Protein AF-X1JTZ6-F1 (afdb_monomer)

Foldseek 3Di:
DQVQLVVQLLVLVLVVDDSVVSNVRSCVVSVVVLVVVLVVLLVVLVVQLVVCVVVVVVVSNVVSVVSNVVSVVVSVCNPPVVSVVSVVVVVPPPPPDPVVSVDDD

Radius of gyration: 18.59 Å; Cα contacts (8 Å, |Δi|>4): 77; chains: 1; bounding box: 46×20×54 Å

Sequence (105 aa):
ANVLIFERLKEELRTGRTLGAAVEAGFDRAWTAIRDSNITTFIACIILFWLGGTFGAFMVRGFALTLFIGVAMSMFTAIVITRTFLRLIVTSRLTTNPAAYGVRA

Solvent-accessible surface area (backbone atoms only — not comparable to full-atom values): 5680 Å² total; per-residue (Å²): 99,62,68,53,33,54,51,37,24,52,51,34,42,72,74,68,42,54,71,68,60,12,48,56,52,11,46,62,63,32,45,58,58,42,50,53,56,49,50,55,50,45,52,50,26,51,52,39,33,51,50,14,62,75,73,69,36,59,67,48,27,53,50,21,52,54,50,44,52,50,52,52,52,50,52,49,45,48,55,55,51,52,50,51,51,52,52,50,52,67,68,42,88,82,74,84,56,65,68,81,73,75,54,80,130

Mean predicted aligned error: 8.1 Å

Organism: NCBI:txid412755

Secondary structure (DSSP, 8-state):
-HHHHHHHHHHHHHTT--HHHHHHHHHHHHHHHHHHHHHHHHHHHHHHHHHHHHT--HHHHHHHHHHHHHHHHHHHHHHHHHHHHHHHHHHSTT---GGGGT---

Structure (mmCIF, N/CA/C/O backbone):
data_AF-X1JTZ6-F1
#
_entry.id   AF-X1JTZ6-F1
#
loop_
_atom_site.group_PDB
_atom_site.id
_atom_site.type_symbol
_atom_site.label_atom_id
_atom_site.label_alt_id
_atom_site.label_comp_id
_atom_site.label_asym_id
_atom_site.label_entity_id
_atom_site.label_seq_id
_atom_site.pdbx_PDB_ins_code
_atom_site.Cartn_x
_atom_site.Cartn_y
_atom_site.Cartn_z
_atom_site.occupancy
_atom_site.B_iso_or_equiv
_atom_site.auth_seq_id
_atom_site.auth_comp_id
_atom_site.auth_asym_id
_atom_site.auth_atom_id
_atom_site.pdbx_PDB_model_num
ATOM 1 N N . ALA A 1 1 ? 0.206 -1.562 2.516 1.00 79.75 1 ALA A N 1
ATOM 2 C CA . ALA A 1 1 ? -1.088 -0.848 2.587 1.00 79.75 1 ALA A CA 1
ATOM 3 C C . ALA A 1 1 ? -1.954 -1.333 3.753 1.00 79.75 1 ALA A C 1
ATOM 5 O O . ALA A 1 1 ? -2.088 -0.593 4.716 1.00 79.75 1 ALA A O 1
ATOM 6 N N . ASN A 1 2 ? -2.462 -2.572 3.733 1.00 85.00 2 ASN A N 1
ATOM 7 C CA . ASN A 1 2 ? -3.426 -3.064 4.736 1.00 85.00 2 ASN A CA 1
ATOM 8 C C . ASN A 1 2 ? -2.938 -2.974 6.192 1.00 85.00 2 ASN A C 1
ATOM 10 O O . ASN A 1 2 ? -3.656 -2.452 7.035 1.00 85.00 2 ASN A O 1
ATOM 14 N N . VAL A 1 3 ? -1.704 -3.402 6.482 1.00 87.50 3 VAL A N 1
ATOM 15 C CA . VAL A 1 3 ? -1.131 -3.327 7.843 1.00 87.50 3 VAL A CA 1
ATOM 16 C C . VAL A 1 3 ? -1.108 -1.892 8.377 1.00 87.50 3 VAL A C 1
ATOM 18 O O . VAL A 1 3 ? -1.452 -1.669 9.530 1.00 87.50 3 VAL A O 1
ATOM 21 N N . LEU A 1 4 ? -0.780 -0.907 7.532 1.00 88.12 4 LEU A N 1
ATOM 22 C CA . LEU A 1 4 ? -0.741 0.498 7.943 1.00 88.12 4 LEU A CA 1
ATOM 23 C C . LEU A 1 4 ? -2.137 1.025 8.299 1.00 88.12 4 LEU A C 1
ATOM 25 O O . LEU A 1 4 ? -2.280 1.745 9.280 1.00 88.12 4 LEU A O 1
ATOM 29 N N . ILE A 1 5 ? -3.159 0.640 7.526 1.00 87.25 5 ILE A N 1
ATOM 30 C CA . ILE A 1 5 ? -4.558 0.987 7.813 1.00 87.25 5 ILE A CA 1
ATOM 31 C C . ILE A 1 5 ? -4.966 0.415 9.175 1.00 87.25 5 ILE A C 1
ATOM 33 O O . ILE A 1 5 ? -5.524 1.140 9.994 1.00 87.25 5 ILE A O 1
ATOM 37 N N . PHE A 1 6 ? -4.657 -0.859 9.442 1.00 86.56 6 PHE A N 1
ATOM 38 C CA . PHE A 1 6 ? -4.988 -1.504 10.716 1.00 86.56 6 PHE A CA 1
ATOM 39 C C . PHE A 1 6 ? -4.232 -0.909 11.906 1.00 86.56 6 PHE A C 1
ATOM 41 O O . PHE A 1 6 ? -4.829 -0.721 12.964 1.00 86.56 6 PHE A O 1
ATOM 48 N N . GLU A 1 7 ? -2.954 -0.572 11.740 1.00 91.06 7 GLU A N 1
ATOM 49 C CA . GLU A 1 7 ? -2.173 0.102 12.781 1.00 91.06 7 GLU A CA 1
ATOM 50 C C . GLU A 1 7 ? -2.750 1.484 13.103 1.00 91.06 7 GLU A C 1
ATOM 52 O O . GLU A 1 7 ? -3.011 1.776 14.269 1.00 91.06 7 GLU A O 1
ATOM 57 N N . ARG A 1 8 ? -3.057 2.307 12.087 1.00 90.69 8 ARG A N 1
ATOM 58 C CA . ARG A 1 8 ? -3.679 3.625 12.309 1.00 90.69 8 ARG A CA 1
ATOM 59 C C . ARG A 1 8 ? -5.071 3.512 12.916 1.00 90.69 8 ARG A C 1
ATOM 61 O O . ARG A 1 8 ? -5.378 4.246 13.845 1.00 90.69 8 ARG A O 1
ATOM 68 N N . LEU A 1 9 ? -5.887 2.561 12.466 1.00 87.50 9 LEU A N 1
ATOM 69 C CA . LEU A 1 9 ? -7.180 2.269 13.086 1.00 87.50 9 LEU A CA 1
ATOM 70 C C . LEU A 1 9 ? -7.022 1.927 14.576 1.00 87.50 9 LEU A C 1
ATOM 72 O O . LEU A 1 9 ? -7.740 2.465 15.412 1.00 87.50 9 LEU A O 1
ATOM 76 N N . LYS A 1 10 ? -6.071 1.056 14.927 1.00 86.19 10 LYS A N 1
ATOM 77 C CA . LYS A 1 10 ? -5.800 0.665 16.318 1.00 86.19 10 LYS A CA 1
ATOM 78 C C . LYS A 1 10 ? -5.306 1.839 17.163 1.00 86.19 10 LYS A C 1
ATOM 80 O O . LYS A 1 10 ? -5.660 1.938 18.336 1.00 86.19 10 LYS A O 1
ATOM 85 N N . GLU A 1 11 ? -4.507 2.724 16.580 1.00 90.94 11 GLU A N 1
ATOM 86 C CA . GLU A 1 11 ? -4.040 3.958 17.212 1.00 90.94 11 GLU A CA 1
ATOM 87 C C . GLU A 1 11 ? -5.214 4.909 17.515 1.00 90.94 11 GLU A C 1
ATOM 89 O O . GLU A 1 11 ? -5.345 5.372 18.644 1.00 90.94 11 GLU A O 1
ATOM 94 N N . GLU A 1 12 ? -6.127 5.113 16.559 1.00 86.88 12 GLU A N 1
ATOM 95 C CA . GLU A 1 12 ? -7.334 5.941 16.727 1.00 86.88 12 GLU A CA 1
ATOM 96 C C . GLU A 1 12 ? -8.369 5.313 17.686 1.00 86.88 12 GLU A C 1
ATOM 98 O O . GLU A 1 12 ? -9.089 6.017 18.392 1.00 86.88 12 GLU A O 1
ATOM 103 N N . LEU A 1 13 ? -8.440 3.982 17.770 1.00 84.50 13 LEU A N 1
ATOM 104 C CA . LEU A 1 13 ? -9.258 3.297 18.777 1.00 84.50 13 LEU A CA 1
ATOM 105 C C . LEU A 1 13 ? -8.688 3.478 20.192 1.00 84.50 13 LEU A C 1
ATOM 107 O O . LEU A 1 13 ? -9.443 3.662 21.144 1.00 84.50 13 LEU A O 1
ATOM 111 N N . ARG A 1 14 ? -7.357 3.470 20.342 1.00 86.44 14 ARG A N 1
ATOM 112 C CA . ARG A 1 14 ? -6.681 3.714 21.630 1.00 86.44 14 ARG A CA 1
ATOM 113 C C . ARG A 1 14 ? -6.849 5.143 22.136 1.00 86.44 14 ARG A C 1
ATOM 115 O O . ARG A 1 14 ? -6.789 5.353 23.342 1.00 86.44 14 ARG A O 1
ATOM 122 N N . THR A 1 15 ? -7.083 6.110 21.250 1.00 85.69 15 THR A N 1
ATOM 123 C CA . THR A 1 15 ? -7.402 7.494 21.636 1.00 85.69 15 THR A CA 1
ATOM 124 C C . THR A 1 15 ? -8.870 7.682 22.038 1.00 85.69 15 THR A C 1
ATOM 126 O O . THR A 1 15 ? -9.278 8.799 22.347 1.00 85.69 15 THR A O 1
ATOM 129 N N . GLY A 1 16 ? -9.665 6.603 22.079 1.00 79.38 16 GLY A N 1
ATOM 130 C CA . GLY A 1 16 ? -11.043 6.607 22.574 1.00 79.38 16 GLY A CA 1
ATOM 131 C C . GLY A 1 16 ? -12.099 6.957 21.523 1.00 79.38 16 GLY A C 1
ATOM 132 O O . GLY A 1 16 ? -13.253 7.198 21.878 1.00 79.38 16 GLY A O 1
ATOM 133 N N . ARG A 1 17 ? -11.745 6.997 20.230 1.00 78.19 17 ARG A N 1
ATOM 134 C CA . ARG A 1 17 ? -12.723 7.244 19.159 1.00 78.19 17 ARG A CA 1
ATOM 135 C C . ARG A 1 17 ? -13.643 6.041 18.962 1.00 78.19 17 ARG A C 1
ATOM 137 O O . ARG A 1 17 ? -13.243 4.889 19.120 1.00 78.19 17 ARG A O 1
ATOM 144 N N . THR A 1 18 ? -14.886 6.310 18.560 1.00 81.44 18 THR A N 1
ATOM 145 C CA . THR A 1 18 ? -15.826 5.254 18.163 1.00 81.44 18 THR A CA 1
ATOM 146 C C . THR A 1 18 ? -15.292 4.501 16.946 1.00 81.44 18 THR A C 1
ATOM 148 O O . THR A 1 18 ? -14.581 5.073 16.121 1.00 81.44 18 THR A O 1
ATOM 151 N N . LEU A 1 19 ? -15.660 3.225 16.795 1.00 77.62 19 LEU A N 1
ATOM 152 C CA . LEU A 1 19 ? -15.159 2.373 15.711 1.00 77.62 19 LEU A CA 1
ATOM 153 C C . LEU A 1 19 ? -15.352 2.998 14.320 1.00 77.62 19 LEU A C 1
ATOM 155 O O . LEU A 1 19 ? -14.425 2.996 13.517 1.00 77.62 19 LEU A O 1
ATOM 159 N N . GLY A 1 20 ? -16.521 3.588 14.053 1.00 79.31 20 GLY A N 1
ATOM 160 C CA . GLY A 1 20 ? -16.782 4.274 12.784 1.00 79.31 20 GLY A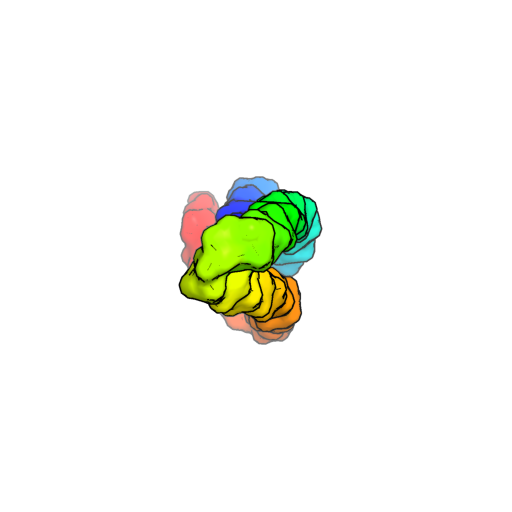 CA 1
ATOM 161 C C . GLY A 1 20 ? -15.856 5.474 12.557 1.00 79.31 20 GLY A C 1
ATOM 162 O O . GLY A 1 20 ? -15.25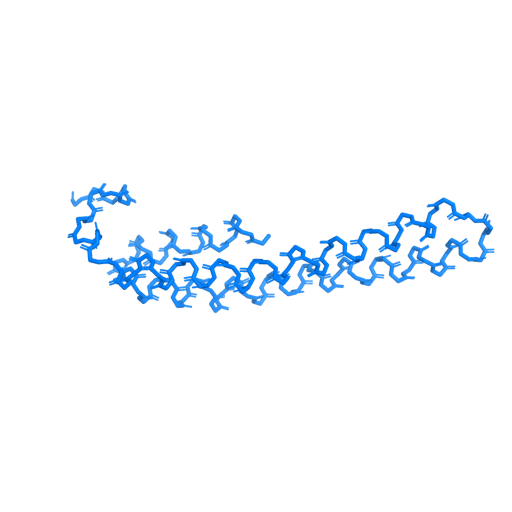0 5.587 11.494 1.00 79.31 20 GLY A O 1
ATOM 163 N N . ALA A 1 21 ? -15.681 6.325 13.573 1.00 82.12 21 ALA A N 1
ATOM 164 C CA . ALA A 1 21 ? -14.805 7.493 13.486 1.00 82.12 21 ALA A CA 1
ATOM 165 C C . ALA A 1 21 ? -13.320 7.105 13.371 1.00 82.12 21 ALA A C 1
ATOM 167 O O . ALA A 1 21 ? -12.570 7.741 12.633 1.00 82.12 21 ALA A O 1
ATOM 168 N N . ALA A 1 22 ? -12.900 6.043 14.062 1.00 84.19 22 ALA A N 1
ATOM 169 C CA . ALA A 1 22 ? -11.541 5.517 13.998 1.00 84.19 22 ALA A CA 1
ATOM 170 C C . ALA A 1 22 ? -11.223 4.901 12.624 1.00 84.19 22 ALA A C 1
ATOM 172 O O . ALA A 1 22 ? -10.104 5.049 12.136 1.00 84.19 22 ALA A O 1
ATOM 173 N N . VAL A 1 23 ? -12.200 4.258 11.968 1.00 84.81 23 VAL A N 1
ATOM 174 C CA . VAL A 1 23 ? -12.057 3.753 10.591 1.00 84.81 23 VAL A CA 1
ATOM 175 C C . VAL A 1 23 ? -11.894 4.898 9.599 1.00 84.81 23 VAL A C 1
ATOM 177 O O . VAL A 1 23 ? -10.953 4.866 8.810 1.00 84.81 23 VAL A O 1
ATOM 180 N N . GLU A 1 24 ? -12.760 5.913 9.644 1.00 84.88 24 GLU A N 1
ATOM 181 C CA . GLU A 1 24 ? -12.680 7.054 8.720 1.00 84.88 24 GLU A CA 1
ATOM 182 C C . GLU A 1 24 ? -11.336 7.792 8.887 1.00 84.88 24 GLU A C 1
ATOM 184 O O . GLU A 1 24 ? -10.592 7.965 7.921 1.00 84.88 24 GLU A O 1
ATOM 189 N N . ALA A 1 25 ? -10.958 8.108 10.132 1.00 87.06 25 ALA A N 1
ATOM 190 C CA . ALA A 1 25 ? -9.704 8.794 10.441 1.00 87.06 25 ALA A CA 1
ATOM 191 C C . ALA A 1 25 ? -8.457 7.951 10.123 1.00 87.06 25 ALA A C 1
ATOM 193 O O . ALA A 1 25 ? -7.463 8.469 9.609 1.00 87.06 25 ALA A O 1
ATOM 194 N N . GLY A 1 26 ? -8.501 6.648 10.415 1.00 86.69 26 GLY A N 1
ATOM 195 C CA . GLY A 1 26 ? -7.417 5.717 10.115 1.00 86.69 26 GLY A CA 1
ATOM 196 C C . GLY A 1 26 ? -7.171 5.593 8.611 1.00 86.69 26 GLY A C 1
ATOM 197 O O . GLY A 1 26 ? -6.014 5.574 8.188 1.00 86.69 26 GLY A O 1
ATOM 198 N N . PHE A 1 27 ? -8.236 5.581 7.800 1.00 87.56 27 PHE A N 1
ATOM 199 C CA . PHE A 1 27 ? -8.129 5.595 6.339 1.00 87.56 27 PHE A CA 1
ATOM 200 C C . PHE A 1 27 ? -7.518 6.886 5.814 1.00 87.56 27 PHE A C 1
ATOM 202 O O . PHE A 1 27 ? -6.563 6.808 5.045 1.00 87.56 27 PHE A O 1
ATOM 209 N N . ASP A 1 28 ? -8.015 8.046 6.241 1.00 87.44 28 ASP A N 1
ATOM 210 C CA . ASP A 1 28 ? -7.522 9.338 5.752 1.00 87.44 28 ASP A CA 1
ATOM 211 C C . ASP A 1 28 ? -6.031 9.528 6.053 1.00 87.44 28 ASP A C 1
ATOM 213 O O . ASP A 1 28 ? -5.254 9.928 5.182 1.00 87.44 28 ASP A O 1
ATOM 217 N N . ARG A 1 29 ? -5.590 9.166 7.265 1.00 87.94 29 ARG A N 1
ATOM 218 C CA . ARG A 1 29 ? -4.174 9.270 7.654 1.00 87.94 29 ARG A CA 1
ATOM 219 C C . ARG A 1 29 ? -3.298 8.231 6.958 1.00 87.94 29 ARG A C 1
ATOM 221 O O . ARG A 1 29 ? -2.179 8.546 6.553 1.00 87.94 29 ARG A O 1
ATOM 228 N N . ALA A 1 30 ? -3.773 6.992 6.822 1.00 89.75 30 ALA A N 1
ATOM 229 C CA . ALA A 1 30 ? -3.017 5.943 6.145 1.00 89.75 30 ALA A CA 1
ATOM 230 C C . ALA A 1 30 ? -2.934 6.176 4.628 1.00 89.75 30 ALA A C 1
ATOM 232 O O . ALA A 1 30 ? -1.943 5.783 4.014 1.00 89.75 30 ALA A O 1
ATOM 233 N N . TRP A 1 31 ? -3.933 6.828 4.024 1.00 86.56 31 TRP A N 1
ATOM 234 C CA . TRP A 1 31 ? -4.019 7.049 2.582 1.00 86.56 31 TRP A CA 1
ATOM 235 C C . TRP A 1 31 ? -2.812 7.799 2.026 1.00 86.56 31 TRP A C 1
ATOM 237 O O . TRP A 1 31 ? -2.189 7.322 1.078 1.00 86.56 31 TRP A O 1
ATOM 247 N N . THR A 1 32 ? -2.436 8.919 2.646 1.00 88.25 32 THR A N 1
ATOM 248 C CA . THR A 1 32 ? -1.288 9.726 2.206 1.00 88.25 32 THR A CA 1
ATOM 249 C C . THR A 1 32 ? -0.003 8.900 2.210 1.00 88.25 32 THR A C 1
ATOM 251 O O . THR A 1 32 ? 0.673 8.808 1.192 1.00 88.25 32 THR A O 1
ATOM 254 N N . ALA A 1 33 ? 0.276 8.190 3.306 1.00 89.56 33 ALA A N 1
ATOM 255 C CA . ALA A 1 33 ? 1.475 7.361 3.424 1.00 89.56 33 ALA A CA 1
ATOM 256 C C . ALA A 1 33 ? 1.488 6.165 2.448 1.00 89.56 33 ALA A C 1
ATOM 258 O O . ALA A 1 33 ? 2.537 5.817 1.905 1.00 89.56 33 ALA A O 1
ATOM 259 N N . ILE A 1 34 ? 0.333 5.535 2.195 1.00 89.44 34 ILE A N 1
ATOM 260 C CA . ILE A 1 34 ? 0.205 4.441 1.218 1.00 89.44 34 ILE A CA 1
ATOM 261 C C . ILE A 1 34 ? 0.459 4.956 -0.193 1.00 89.44 34 ILE A C 1
ATOM 263 O O . ILE A 1 34 ? 1.206 4.335 -0.950 1.00 89.44 34 ILE A O 1
ATOM 267 N N . ARG A 1 35 ? -0.167 6.080 -0.547 1.00 89.94 35 ARG A N 1
ATOM 268 C CA . ARG A 1 35 ? -0.018 6.692 -1.862 1.00 89.94 35 ARG A CA 1
ATOM 269 C C . ARG A 1 35 ? 1.432 7.085 -2.103 1.00 89.94 35 ARG A C 1
ATOM 271 O O . ARG A 1 35 ? 1.971 6.721 -3.140 1.00 89.94 35 ARG A O 1
ATOM 278 N N . ASP A 1 36 ? 2.066 7.755 -1.149 1.00 91.75 36 ASP A N 1
ATOM 279 C CA . ASP A 1 36 ? 3.443 8.222 -1.300 1.00 91.75 36 ASP A CA 1
ATOM 280 C C . ASP A 1 36 ? 4.406 7.038 -1.496 1.00 91.75 36 ASP A C 1
ATOM 282 O O . ASP A 1 36 ? 5.171 7.024 -2.460 1.00 91.75 36 ASP A O 1
ATOM 286 N N . SER A 1 37 ? 4.282 5.983 -0.680 1.00 90.94 37 SER A N 1
ATOM 287 C CA . SER A 1 37 ? 5.093 4.760 -0.804 1.00 90.94 37 SER A CA 1
ATOM 288 C C . SER A 1 37 ? 4.887 4.025 -2.141 1.00 90.94 37 SER A C 1
ATOM 290 O O . SER A 1 37 ? 5.853 3.577 -2.771 1.00 90.94 37 SER A O 1
ATOM 292 N N . ASN A 1 38 ? 3.642 3.928 -2.620 1.00 92.88 38 ASN A N 1
ATOM 293 C CA . ASN A 1 38 ? 3.347 3.293 -3.907 1.00 92.88 38 ASN A CA 1
ATOM 294 C C . ASN A 1 38 ? 3.812 4.150 -5.093 1.00 92.88 38 ASN A C 1
ATOM 296 O O . ASN A 1 38 ? 4.322 3.597 -6.063 1.00 92.88 38 ASN A O 1
ATOM 300 N N . ILE A 1 39 ? 3.715 5.483 -5.010 1.00 93.94 39 ILE A N 1
ATOM 301 C CA . ILE A 1 39 ? 4.257 6.396 -6.028 1.00 93.94 39 ILE A CA 1
ATOM 302 C C . ILE A 1 39 ? 5.770 6.220 -6.144 1.00 93.94 39 ILE A C 1
ATOM 304 O O . ILE A 1 39 ? 6.275 6.095 -7.258 1.00 93.94 39 ILE A O 1
ATOM 308 N N . THR A 1 40 ? 6.499 6.135 -5.024 1.00 94.88 40 THR A N 1
ATOM 309 C CA . THR A 1 40 ? 7.947 5.864 -5.066 1.00 94.88 40 THR A CA 1
ATOM 310 C C . THR A 1 40 ? 8.243 4.540 -5.777 1.00 94.88 40 THR A C 1
ATOM 312 O O . THR A 1 40 ? 9.165 4.453 -6.587 1.00 94.88 40 THR A O 1
ATOM 315 N N . THR A 1 41 ? 7.415 3.521 -5.539 1.00 94.62 41 THR A N 1
ATOM 316 C CA . THR A 1 41 ? 7.547 2.213 -6.196 1.00 94.62 41 THR A CA 1
ATOM 317 C C . THR A 1 41 ? 7.249 2.290 -7.695 1.00 94.62 41 THR A C 1
ATOM 319 O O . THR A 1 41 ? 7.962 1.688 -8.496 1.00 94.62 41 THR A O 1
ATOM 322 N N . PHE A 1 42 ? 6.245 3.065 -8.110 1.00 95.25 42 PHE A N 1
ATOM 323 C CA . PHE A 1 42 ? 5.959 3.295 -9.527 1.00 95.25 42 PHE A CA 1
ATOM 324 C C . PHE A 1 42 ? 7.096 4.030 -10.234 1.00 95.25 42 PHE A C 1
ATOM 326 O O . PHE A 1 42 ? 7.459 3.643 -11.343 1.00 95.25 42 PHE A O 1
ATOM 333 N N . ILE A 1 43 ? 7.711 5.019 -9.582 1.00 95.31 43 ILE A N 1
ATOM 334 C CA . ILE A 1 43 ? 8.906 5.695 -10.103 1.00 95.31 43 ILE A CA 1
ATOM 335 C C . ILE A 1 43 ? 10.039 4.678 -10.302 1.00 95.31 43 ILE A C 1
ATOM 337 O O . ILE A 1 43 ? 10.638 4.635 -11.375 1.00 95.31 43 ILE A O 1
ATOM 341 N N . ALA A 1 44 ? 10.284 3.804 -9.321 1.00 95.00 44 ALA A N 1
ATOM 342 C CA . ALA A 1 44 ? 11.279 2.740 -9.453 1.00 95.00 44 ALA A CA 1
ATOM 343 C C . ALA A 1 44 ? 10.962 1.793 -10.625 1.00 95.00 44 ALA A C 1
ATOM 345 O O . ALA A 1 44 ? 11.854 1.469 -11.406 1.00 95.00 44 ALA A O 1
ATOM 346 N N . CYS A 1 45 ? 9.697 1.401 -10.810 1.00 94.69 45 CYS A N 1
ATOM 347 C CA . CYS A 1 45 ? 9.278 0.568 -11.942 1.00 94.69 45 CYS A CA 1
ATOM 348 C C . CYS A 1 45 ? 9.530 1.256 -13.292 1.00 94.69 45 CYS A C 1
ATOM 350 O O . CYS A 1 45 ? 10.008 0.607 -14.221 1.00 94.69 45 CYS A O 1
ATOM 352 N N . ILE A 1 46 ? 9.257 2.561 -13.406 1.00 94.25 46 ILE A N 1
ATOM 353 C CA . ILE A 1 46 ? 9.520 3.340 -14.628 1.00 94.25 46 ILE A CA 1
ATOM 354 C C . ILE A 1 46 ? 11.018 3.345 -14.944 1.00 94.25 46 ILE A C 1
ATOM 356 O O . ILE A 1 46 ? 11.408 3.075 -16.080 1.00 94.25 46 ILE A O 1
ATOM 360 N N . ILE A 1 47 ? 11.857 3.593 -13.935 1.00 93.62 47 ILE A N 1
ATOM 361 C CA . ILE A 1 47 ? 13.316 3.583 -14.089 1.00 93.62 47 ILE A CA 1
ATOM 362 C C . ILE A 1 47 ? 13.796 2.193 -14.521 1.00 93.62 47 ILE A C 1
ATOM 364 O O . ILE A 1 47 ? 14.555 2.085 -15.480 1.00 93.62 47 ILE A O 1
ATOM 368 N N . LEU A 1 48 ? 13.324 1.126 -13.869 1.00 91.38 48 LEU A N 1
ATOM 369 C CA . LEU A 1 48 ? 13.687 -0.254 -14.207 1.00 91.38 48 LEU A CA 1
ATOM 370 C C . LEU A 1 48 ? 13.248 -0.644 -15.622 1.00 91.38 48 LEU A C 1
ATOM 372 O O . LEU A 1 48 ? 13.991 -1.319 -16.332 1.00 91.38 48 LEU A O 1
ATOM 376 N N . PHE A 1 49 ? 12.065 -0.210 -16.054 1.00 90.62 49 PHE A N 1
ATOM 377 C CA . PHE A 1 49 ? 11.572 -0.468 -17.404 1.00 90.62 49 PHE A CA 1
ATOM 378 C C . PHE A 1 49 ? 12.413 0.252 -18.462 1.00 90.62 49 PHE A C 1
ATOM 380 O O . PHE A 1 49 ? 12.747 -0.347 -19.486 1.00 90.62 49 PHE A O 1
ATOM 387 N N . TRP A 1 50 ? 12.780 1.512 -18.205 1.00 89.69 50 TRP A N 1
ATOM 388 C CA . TRP A 1 50 ? 13.641 2.295 -19.091 1.00 89.69 50 TRP A CA 1
ATOM 389 C C . TRP A 1 50 ? 15.042 1.682 -19.180 1.00 89.69 50 TRP A C 1
ATOM 391 O O . TRP A 1 50 ? 15.518 1.377 -20.270 1.00 89.69 50 TRP A O 1
ATOM 401 N N . LEU A 1 51 ? 15.652 1.384 -18.031 1.00 89.25 51 LEU A N 1
ATOM 402 C CA . LEU A 1 51 ? 16.982 0.787 -17.930 1.00 89.25 51 LEU A CA 1
ATOM 403 C C . LEU A 1 51 ? 17.030 -0.614 -18.567 1.00 89.25 51 LEU A C 1
ATOM 405 O O . LEU A 1 51 ? 17.965 -0.938 -19.299 1.00 89.25 51 LEU A O 1
ATOM 409 N N . GLY A 1 52 ? 15.982 -1.420 -18.379 1.00 85.50 52 GLY A N 1
ATOM 410 C CA . GLY A 1 52 ? 15.830 -2.718 -19.040 1.00 85.50 52 GLY A CA 1
ATOM 411 C C . GLY A 1 52 ? 15.742 -2.627 -20.568 1.00 85.50 52 GLY A C 1
ATOM 412 O O . GLY A 1 52 ? 16.168 -3.553 -21.256 1.00 85.50 52 GLY A O 1
ATOM 413 N N . GLY A 1 53 ? 15.236 -1.513 -21.106 1.00 80.06 53 GLY A N 1
ATOM 414 C CA . GLY A 1 53 ? 15.243 -1.222 -22.541 1.00 80.06 53 GLY A CA 1
ATOM 415 C C . GLY A 1 53 ? 16.624 -0.824 -23.068 1.00 80.06 53 GLY A C 1
ATOM 416 O O . GLY A 1 53 ? 17.029 -1.309 -24.121 1.00 80.06 53 GLY A O 1
ATOM 417 N N . THR A 1 54 ? 17.360 0.009 -22.329 1.00 79.88 54 THR A N 1
ATOM 418 C CA . THR A 1 54 ? 18.654 0.562 -22.768 1.00 79.88 54 THR A CA 1
ATOM 419 C C . THR A 1 54 ? 19.796 -0.455 -22.708 1.00 79.88 54 THR A C 1
ATOM 421 O O . THR A 1 54 ? 20.631 -0.493 -23.605 1.00 79.88 54 THR A O 1
ATOM 424 N N . PHE A 1 55 ? 19.830 -1.308 -21.679 1.00 80.19 55 PHE A N 1
ATOM 425 C CA . PHE A 1 55 ? 20.898 -2.30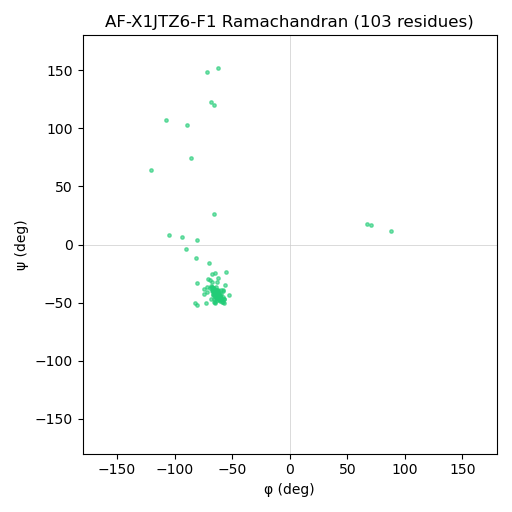1 -21.479 1.00 80.19 55 PHE A CA 1
ATOM 426 C C . PHE A 1 55 ? 20.575 -3.688 -22.065 1.00 80.19 55 PHE A C 1
ATOM 428 O O . PHE A 1 55 ? 21.312 -4.641 -21.829 1.00 80.19 55 PHE A O 1
ATOM 435 N N . GLY A 1 56 ? 19.459 -3.837 -22.791 1.00 74.81 56 GLY A N 1
ATOM 436 C CA . GLY A 1 56 ? 19.028 -5.131 -23.341 1.00 74.81 56 GLY A CA 1
ATOM 437 C C . GLY A 1 56 ? 18.616 -6.161 -22.277 1.00 74.81 56 GLY A C 1
ATOM 438 O O . GLY A 1 56 ? 18.546 -7.357 -22.557 1.00 74.81 56 GLY A O 1
ATOM 439 N N . ALA A 1 57 ? 18.327 -5.723 -21.048 1.00 81.38 57 ALA A N 1
ATOM 440 C CA . ALA A 1 57 ? 17.937 -6.588 -19.939 1.00 81.38 57 ALA A CA 1
ATOM 441 C C . ALA A 1 57 ? 16.419 -6.862 -19.953 1.00 81.38 57 ALA A C 1
ATOM 443 O O . ALA A 1 57 ? 15.653 -6.351 -19.132 1.00 81.38 57 ALA A O 1
ATOM 444 N N . PHE A 1 58 ? 15.977 -7.710 -20.887 1.00 81.94 58 PHE A N 1
ATOM 445 C CA . PHE A 1 58 ? 14.562 -8.057 -21.085 1.00 81.94 58 PHE A CA 1
ATOM 446 C C . PHE A 1 58 ? 13.876 -8.628 -19.831 1.00 81.94 58 PHE A C 1
ATOM 448 O O . PHE A 1 58 ? 12.710 -8.319 -19.578 1.00 81.94 58 PHE A O 1
ATOM 455 N N . MET A 1 59 ? 14.599 -9.397 -19.006 1.00 89.12 59 MET A N 1
ATOM 456 C CA . MET A 1 59 ? 14.069 -9.928 -17.740 1.00 89.12 59 MET A CA 1
ATOM 457 C C . MET A 1 59 ? 13.689 -8.815 -16.754 1.00 89.12 59 MET A C 1
ATOM 459 O O . MET A 1 59 ? 12.636 -8.883 -16.122 1.00 89.12 59 MET A O 1
ATOM 463 N N . VAL A 1 60 ? 14.501 -7.756 -16.666 1.00 90.88 60 VAL A N 1
ATOM 464 C CA . VAL A 1 60 ? 14.253 -6.615 -15.767 1.00 90.88 60 VAL A CA 1
ATOM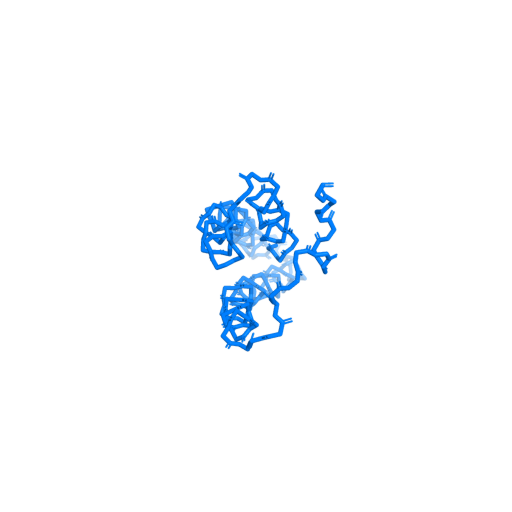 465 C C . VAL A 1 60 ? 13.021 -5.835 -16.218 1.00 90.88 60 VAL A C 1
ATOM 467 O O . VAL A 1 60 ? 12.203 -5.434 -15.394 1.00 90.88 60 VAL A O 1
ATOM 470 N N . ARG A 1 61 ? 12.838 -5.681 -17.534 1.00 88.38 61 ARG A N 1
ATOM 471 C CA . ARG A 1 61 ? 11.664 -5.013 -18.108 1.00 88.38 61 ARG A CA 1
ATOM 472 C C . ARG A 1 61 ? 10.364 -5.769 -17.809 1.00 88.38 61 ARG A C 1
ATOM 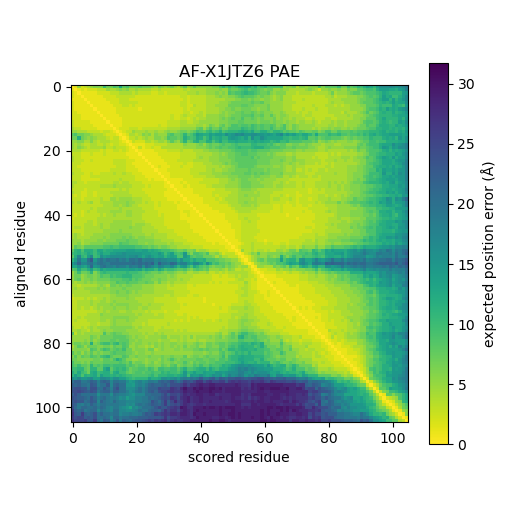474 O O . ARG A 1 61 ? 9.367 -5.142 -17.456 1.00 88.38 61 ARG A O 1
ATOM 481 N N . GLY A 1 62 ? 10.384 -7.101 -17.916 1.00 91.19 62 GLY A N 1
ATOM 482 C CA . GLY A 1 62 ? 9.250 -7.956 -17.548 1.00 91.19 62 GLY A CA 1
ATOM 483 C C . GLY A 1 62 ? 8.920 -7.876 -16.056 1.00 91.19 62 GLY A C 1
ATOM 484 O O . GLY A 1 62 ? 7.759 -7.698 -15.695 1.00 91.19 62 GLY A O 1
ATOM 485 N N . PHE A 1 63 ? 9.943 -7.916 -15.199 1.00 93.81 63 PHE A N 1
ATOM 486 C CA . PHE A 1 63 ? 9.790 -7.742 -13.753 1.00 93.81 63 PHE A CA 1
ATOM 487 C C . PHE A 1 63 ? 9.199 -6.374 -13.380 1.00 93.81 63 PHE A C 1
ATOM 489 O O . PHE A 1 63 ? 8.278 -6.295 -12.571 1.00 93.81 63 PHE A O 1
ATOM 496 N N . ALA A 1 64 ? 9.684 -5.292 -13.994 1.00 93.44 64 ALA A N 1
ATOM 497 C CA . ALA A 1 64 ? 9.178 -3.947 -13.734 1.00 93.44 64 ALA A CA 1
ATOM 498 C C . ALA A 1 64 ? 7.682 -3.820 -14.066 1.00 93.44 64 ALA A C 1
ATOM 500 O O . ALA A 1 64 ? 6.931 -3.194 -13.319 1.00 93.44 64 ALA A O 1
ATOM 501 N N . LEU A 1 65 ? 7.235 -4.448 -15.159 1.00 93.44 65 LEU A N 1
ATOM 502 C CA . LEU A 1 65 ? 5.832 -4.436 -15.571 1.00 93.44 65 LEU A CA 1
ATOM 503 C C . LEU A 1 65 ? 4.937 -5.218 -14.598 1.00 93.44 65 LEU A C 1
ATOM 505 O O . LEU A 1 65 ? 3.887 -4.717 -14.193 1.00 93.44 65 LEU A O 1
ATOM 509 N N . THR A 1 66 ? 5.341 -6.429 -14.204 1.00 95.00 66 THR A N 1
ATOM 510 C CA . THR A 1 66 ? 4.556 -7.248 -13.266 1.00 95.00 66 THR A CA 1
ATOM 511 C C . THR A 1 66 ? 4.496 -6.612 -11.881 1.00 95.00 66 THR A C 1
ATOM 513 O O . THR A 1 66 ? 3.426 -6.591 -11.271 1.00 95.00 66 THR A O 1
ATOM 516 N N . LEU A 1 67 ? 5.601 -6.020 -11.415 1.00 94.31 67 LEU A N 1
ATOM 517 C CA . LEU A 1 67 ? 5.645 -5.269 -10.163 1.00 94.31 67 LEU A CA 1
ATOM 518 C C . LEU A 1 67 ? 4.712 -4.054 -10.210 1.00 94.31 67 LEU A C 1
ATOM 520 O O . LEU A 1 67 ? 3.929 -3.858 -9.282 1.00 94.31 67 LEU A O 1
ATOM 524 N N . PHE A 1 68 ? 4.736 -3.278 -11.298 1.00 95.12 68 PHE A N 1
ATOM 525 C CA . PHE A 1 68 ? 3.857 -2.120 -11.470 1.00 95.12 68 PHE A CA 1
ATOM 526 C C . PHE A 1 68 ? 2.376 -2.510 -11.373 1.00 95.12 68 PHE A C 1
ATOM 528 O O . PHE A 1 68 ? 1.625 -1.924 -10.590 1.00 95.12 68 PHE A O 1
ATOM 535 N N . ILE A 1 69 ? 1.963 -3.543 -12.116 1.00 95.56 69 ILE A N 1
ATOM 536 C CA . ILE A 1 69 ? 0.581 -4.043 -12.099 1.00 95.56 69 ILE A CA 1
ATOM 537 C C . ILE A 1 69 ? 0.214 -4.573 -10.706 1.00 95.56 69 ILE A C 1
ATOM 539 O O . ILE A 1 69 ? -0.858 -4.255 -10.190 1.00 95.56 69 ILE A O 1
ATOM 543 N N . GLY A 1 70 ? 1.104 -5.339 -10.070 1.00 94.94 70 GLY A N 1
ATOM 544 C CA . GLY A 1 70 ? 0.874 -5.901 -8.739 1.00 94.94 70 GLY A CA 1
ATOM 545 C C . GLY A 1 70 ? 0.692 -4.828 -7.664 1.00 94.94 70 GLY A C 1
ATOM 546 O O . GLY A 1 70 ? -0.234 -4.910 -6.855 1.00 94.94 70 GLY A O 1
ATOM 547 N N . VAL A 1 71 ? 1.522 -3.782 -7.682 1.00 93.62 71 VAL A N 1
ATOM 548 C CA . VAL A 1 71 ? 1.420 -2.652 -6.745 1.00 93.62 71 VAL A CA 1
ATOM 549 C C . VAL A 1 71 ? 0.132 -1.865 -6.985 1.00 93.62 71 VAL A C 1
ATOM 551 O O . VAL A 1 71 ? -0.581 -1.565 -6.026 1.00 93.62 71 VAL A O 1
ATOM 554 N N . ALA A 1 72 ? -0.225 -1.595 -8.244 1.00 92.25 72 ALA A N 1
ATOM 555 C CA . ALA A 1 72 ? -1.471 -0.910 -8.586 1.00 92.25 72 ALA A CA 1
ATOM 556 C C . ALA A 1 72 ? -2.711 -1.699 -8.131 1.00 92.25 72 ALA A C 1
ATOM 558 O O . ALA A 1 72 ? -3.596 -1.142 -7.477 1.00 92.25 72 ALA A O 1
ATOM 559 N N . MET A 1 73 ? -2.750 -3.007 -8.401 1.00 93.06 73 MET A N 1
ATOM 560 C CA . MET A 1 73 ? -3.853 -3.886 -8.003 1.00 93.06 73 MET A CA 1
ATOM 561 C C . MET A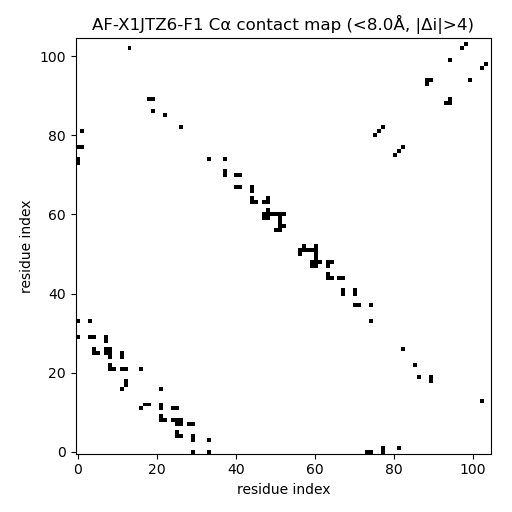 1 73 ? -3.957 -4.028 -6.476 1.00 93.06 73 MET A C 1
ATOM 563 O O . MET A 1 73 ? -5.056 -3.985 -5.918 1.00 93.06 73 MET A O 1
ATOM 567 N N . SER A 1 74 ? -2.821 -4.143 -5.783 1.00 90.31 74 SER A N 1
ATOM 568 C CA . SER A 1 74 ? -2.758 -4.196 -4.318 1.00 90.31 74 SER A CA 1
ATOM 569 C C . SER A 1 74 ? -3.254 -2.895 -3.682 1.00 90.31 74 SER A C 1
ATOM 571 O O . SER A 1 74 ? -4.063 -2.924 -2.751 1.00 90.31 74 SER A O 1
ATOM 573 N N . MET A 1 75 ? -2.842 -1.742 -4.222 1.00 89.06 75 MET A N 1
ATOM 574 C CA . MET A 1 75 ? -3.315 -0.438 -3.759 1.00 89.06 75 MET A CA 1
ATOM 575 C C . MET A 1 75 ? -4.823 -0.285 -3.974 1.00 89.06 75 MET A C 1
ATOM 577 O O . MET A 1 75 ? -5.528 0.111 -3.048 1.00 89.06 75 MET A O 1
ATOM 581 N N . PHE A 1 76 ? -5.333 -0.649 -5.152 1.00 88.44 76 PHE A N 1
ATOM 582 C CA . PHE A 1 76 ? -6.767 -0.619 -5.443 1.00 88.44 76 PHE A CA 1
ATOM 583 C C . PHE A 1 76 ? -7.567 -1.497 -4.473 1.00 88.44 76 PHE A C 1
ATOM 585 O O . PHE A 1 76 ? -8.546 -1.045 -3.879 1.00 88.44 76 PHE A O 1
ATOM 592 N N . THR A 1 77 ? -7.100 -2.726 -4.248 1.00 87.69 77 THR A N 1
ATOM 593 C CA . THR A 1 77 ? -7.705 -3.669 -3.301 1.00 87.69 77 THR A CA 1
ATOM 594 C C . THR A 1 77 ? -7.763 -3.083 -1.892 1.00 87.69 77 THR A C 1
ATOM 596 O O . THR A 1 77 ? -8.806 -3.129 -1.241 1.00 87.69 77 THR A O 1
ATOM 599 N N . ALA A 1 78 ? -6.671 -2.465 -1.437 1.00 83.19 78 ALA A N 1
ATOM 600 C CA . ALA A 1 78 ? -6.600 -1.852 -0.117 1.00 83.19 78 ALA A CA 1
ATOM 601 C C . ALA A 1 78 ? -7.582 -0.682 0.067 1.00 83.19 78 ALA A C 1
ATOM 603 O O . ALA A 1 78 ? -8.076 -0.480 1.172 1.00 83.19 78 ALA A O 1
ATOM 604 N N . ILE A 1 79 ? -7.882 0.084 -0.985 1.00 80.69 79 ILE A N 1
ATOM 605 C CA . ILE A 1 79 ? -8.830 1.207 -0.907 1.00 80.69 79 ILE A CA 1
ATOM 606 C C . ILE A 1 79 ? -10.266 0.698 -0.987 1.00 80.69 79 ILE A C 1
ATOM 608 O O . ILE A 1 79 ? -11.095 1.050 -0.155 1.00 80.69 79 ILE A O 1
ATOM 612 N N . VAL A 1 80 ? -10.576 -0.112 -1.999 1.00 82.75 80 VAL A N 1
ATOM 613 C CA . VAL A 1 80 ? -11.959 -0.461 -2.338 1.00 82.75 80 VAL A CA 1
ATOM 614 C C . VAL A 1 80 ? -12.477 -1.585 -1.453 1.00 82.75 80 VAL A C 1
ATOM 616 O O . VAL A 1 80 ? -13.545 -1.449 -0.853 1.00 82.75 80 VAL A O 1
ATOM 619 N N . ILE A 1 81 ? -11.723 -2.679 -1.324 1.00 82.69 81 ILE A N 1
ATOM 620 C CA . ILE A 1 81 ? -12.172 -3.847 -0.559 1.00 82.69 81 ILE A CA 1
ATOM 621 C C . ILE A 1 81 ? -12.136 -3.535 0.932 1.00 82.69 81 ILE A C 1
ATOM 623 O O . ILE A 1 81 ? -13.145 -3.711 1.606 1.00 82.69 81 ILE A O 1
ATOM 627 N N . THR A 1 82 ? -11.025 -3.009 1.450 1.00 78.88 82 THR A N 1
ATOM 628 C CA . THR A 1 82 ? -10.890 -2.771 2.895 1.00 78.88 82 THR A CA 1
ATOM 629 C C . THR A 1 82 ? -11.877 -1.710 3.395 1.00 78.88 82 THR A C 1
ATOM 631 O O . THR A 1 82 ? -12.476 -1.900 4.453 1.00 78.88 82 THR A O 1
ATOM 634 N N . ARG A 1 83 ? -12.122 -0.630 2.631 1.00 76.12 83 ARG A N 1
ATOM 635 C CA . ARG A 1 83 ? -13.114 0.396 3.009 1.00 76.12 83 ARG A CA 1
ATOM 636 C C . ARG A 1 83 ? -14.528 -0.172 3.003 1.00 76.12 83 ARG A C 1
ATOM 638 O O . ARG A 1 83 ? -15.277 0.061 3.946 1.00 76.12 83 ARG A O 1
ATOM 645 N N . THR A 1 84 ? -14.880 -0.955 1.984 1.00 80.75 84 THR A N 1
ATOM 646 C CA . THR A 1 84 ? -16.203 -1.593 1.886 1.00 80.75 84 THR A CA 1
ATOM 647 C C . THR A 1 84 ? -16.406 -2.615 3.002 1.00 80.75 84 THR A C 1
ATOM 649 O O . THR A 1 84 ? -17.434 -2.600 3.672 1.00 80.75 84 THR A O 1
ATOM 652 N N . PHE A 1 85 ? -15.402 -3.451 3.264 1.00 80.12 85 PHE A N 1
ATOM 653 C CA . PHE A 1 85 ? -15.435 -4.475 4.303 1.00 80.12 85 PHE A CA 1
ATOM 654 C C . PHE A 1 85 ? -15.597 -3.870 5.701 1.00 80.12 85 PHE A C 1
ATOM 656 O O . PHE A 1 85 ? -16.466 -4.293 6.459 1.00 80.12 85 PHE A O 1
ATOM 663 N N . LEU A 1 86 ? -14.835 -2.822 6.029 1.00 73.75 86 LEU A N 1
ATOM 664 C CA . LEU A 1 86 ? -14.968 -2.145 7.321 1.00 73.75 86 LEU A CA 1
ATOM 665 C C . LEU A 1 86 ? -16.303 -1.409 7.457 1.00 73.75 86 LEU A C 1
ATOM 667 O O . LEU A 1 86 ? -16.899 -1.440 8.530 1.00 73.75 86 LEU A O 1
ATOM 671 N N . ARG A 1 87 ? -16.830 -0.811 6.382 1.00 73.19 87 ARG A N 1
ATOM 672 C CA . ARG A 1 87 ? -18.150 -0.157 6.407 1.00 73.19 87 ARG A CA 1
ATOM 673 C C . ARG A 1 87 ? -19.289 -1.161 6.603 1.00 73.19 87 ARG A C 1
ATOM 675 O O . ARG A 1 87 ? -20.241 -0.870 7.325 1.00 73.19 87 ARG A O 1
ATOM 682 N N . LEU A 1 88 ? -19.175 -2.346 6.000 1.00 76.62 88 LEU A N 1
ATOM 683 C CA . LEU A 1 88 ? -20.094 -3.465 6.216 1.00 76.62 88 LEU A CA 1
ATOM 684 C C . LEU A 1 88 ? -20.024 -3.978 7.658 1.00 76.62 88 LEU A C 1
ATOM 686 O O . LEU A 1 88 ? -21.068 -4.198 8.264 1.00 76.62 88 LEU A O 1
ATOM 690 N N . ILE A 1 89 ? -18.823 -4.099 8.232 1.00 72.00 89 ILE A N 1
ATOM 691 C CA . ILE A 1 89 ? -18.641 -4.489 9.639 1.00 72.00 89 ILE A CA 1
ATOM 692 C C . ILE A 1 89 ? -19.253 -3.457 10.587 1.00 72.00 89 ILE A C 1
ATOM 694 O O . ILE A 1 89 ? -19.925 -3.848 11.529 1.00 72.00 89 ILE A O 1
ATOM 698 N N . VAL A 1 90 ? -19.073 -2.159 10.329 1.00 68.00 90 VAL A N 1
ATOM 699 C CA . VAL A 1 90 ? -19.659 -1.087 11.156 1.00 68.00 90 VAL A CA 1
ATOM 700 C C . VAL A 1 90 ? -21.192 -1.049 11.045 1.00 68.00 90 VAL A C 1
ATOM 702 O O . VAL A 1 90 ? -21.870 -0.704 12.009 1.00 68.00 90 VAL A O 1
ATOM 705 N N . THR A 1 91 ? -21.747 -1.402 9.880 1.00 68.62 91 THR A N 1
ATOM 706 C CA . THR A 1 91 ? -23.203 -1.414 9.628 1.00 68.62 91 THR A CA 1
ATOM 707 C C . THR A 1 91 ? -23.876 -2.676 10.175 1.00 68.62 91 THR A C 1
ATOM 709 O O . THR A 1 91 ? -25.017 -2.635 10.637 1.00 68.62 91 THR A O 1
ATOM 712 N N . SER A 1 92 ? -23.172 -3.808 10.152 1.00 63.28 92 SER A N 1
ATOM 713 C CA . SER A 1 92 ? -23.571 -5.012 10.869 1.00 63.28 92 SER A CA 1
ATOM 714 C C . SER A 1 92 ? -23.497 -4.726 12.368 1.00 63.28 92 SER A C 1
ATOM 716 O O . SER A 1 92 ? -22.439 -4.404 12.896 1.00 63.28 92 SER A O 1
ATOM 718 N N . ARG A 1 93 ? -24.614 -4.834 13.092 1.00 54.50 93 ARG A N 1
ATOM 719 C CA . ARG A 1 93 ? -24.704 -4.556 14.541 1.00 54.50 93 ARG A CA 1
ATOM 720 C C . ARG A 1 93 ? -23.908 -5.536 15.436 1.00 54.50 93 ARG A C 1
ATOM 722 O O . ARG A 1 93 ? -24.279 -5.743 16.585 1.00 54.50 93 ARG A O 1
ATOM 729 N N . LEU A 1 94 ? -22.840 -6.166 14.942 1.00 54.78 94 LEU A N 1
ATOM 730 C CA . LEU A 1 94 ? -2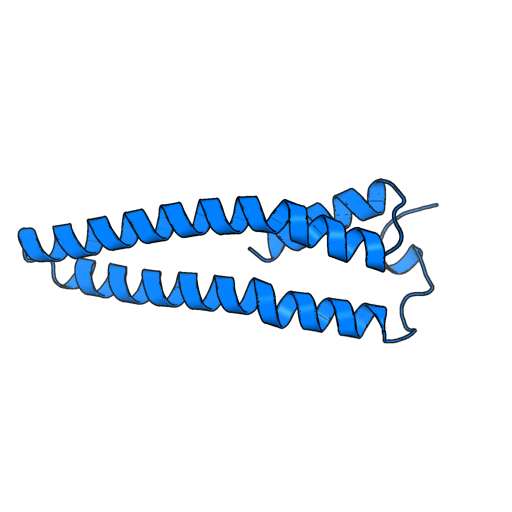2.049 -7.158 15.675 1.00 54.78 94 LEU A CA 1
ATOM 731 C C . LEU A 1 94 ? -21.007 -6.560 16.635 1.00 54.78 94 LEU A C 1
ATOM 733 O O . LEU A 1 94 ? -20.461 -7.290 17.457 1.00 54.78 94 LEU A O 1
ATOM 737 N N . THR A 1 95 ? -20.726 -5.257 16.586 1.00 53.84 95 THR A N 1
ATOM 738 C CA . THR A 1 95 ? -19.659 -4.646 17.400 1.00 53.84 95 THR A CA 1
ATOM 739 C C . THR A 1 95 ? -20.191 -3.557 18.322 1.00 53.84 95 THR A C 1
ATOM 741 O O . THR A 1 95 ? -19.836 -2.388 18.215 1.00 53.84 95 THR A O 1
ATOM 744 N N . THR A 1 96 ? -21.049 -3.963 19.259 1.00 55.28 96 THR A N 1
ATOM 745 C CA . THR A 1 96 ? -21.402 -3.179 20.457 1.00 55.28 96 THR A CA 1
ATOM 746 C C . THR A 1 96 ? -20.465 -3.485 21.634 1.00 55.28 96 THR A C 1
ATOM 7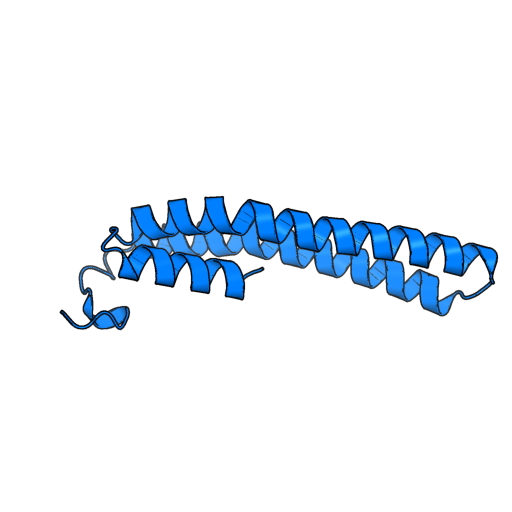48 O O . THR A 1 96 ? -20.579 -2.848 22.672 1.00 55.28 96 THR A O 1
ATOM 751 N N . ASN A 1 97 ? -19.523 -4.432 21.505 1.00 53.88 97 ASN A N 1
ATOM 752 C CA . ASN A 1 97 ? -18.645 -4.825 22.609 1.00 53.88 97 ASN A CA 1
ATOM 753 C C . ASN A 1 97 ? -17.193 -4.323 22.415 1.00 53.88 97 ASN A C 1
ATOM 755 O O . ASN A 1 97 ? -16.459 -4.892 21.600 1.00 53.88 97 ASN A O 1
ATOM 759 N N . PRO A 1 98 ? -16.748 -3.299 23.175 1.00 55.66 98 PRO A N 1
ATOM 760 C CA . PRO A 1 98 ? -15.368 -2.798 23.179 1.00 55.66 98 PRO A CA 1
ATOM 761 C C . PRO A 1 98 ? -14.314 -3.879 23.474 1.00 55.66 98 PRO A C 1
ATOM 763 O O . PRO A 1 98 ? -13.169 -3.765 23.033 1.00 55.66 98 PRO A O 1
ATOM 766 N N . ALA A 1 99 ? -14.704 -4.966 24.154 1.00 56.09 99 ALA A N 1
ATOM 767 C CA . ALA A 1 99 ? -13.817 -6.072 24.513 1.00 56.09 99 ALA A CA 1
ATOM 768 C C . ALA A 1 99 ? -13.270 -6.854 23.301 1.00 56.09 99 ALA A C 1
ATOM 770 O O . ALA A 1 99 ? -12.186 -7.429 23.387 1.00 56.09 99 ALA A O 1
ATOM 771 N N . ALA A 1 100 ? -13.964 -6.843 22.155 1.00 57.47 100 ALA A N 1
ATOM 772 C CA . ALA A 1 100 ? -13.516 -7.538 20.942 1.00 57.47 100 ALA A CA 1
ATOM 773 C C . ALA A 1 100 ? -12.282 -6.884 20.281 1.00 57.47 100 ALA A C 1
ATOM 775 O O . ALA A 1 100 ? -11.611 -7.516 19.468 1.00 57.47 100 ALA A O 1
ATOM 776 N N . TYR A 1 101 ? -11.959 -5.638 20.646 1.00 58.03 101 TYR A N 1
ATOM 777 C CA . TYR A 1 101 ? -10.876 -4.848 20.047 1.00 58.03 101 TYR A CA 1
ATOM 778 C C . TYR A 1 101 ? -9.619 -4.734 20.925 1.00 58.03 101 TYR A C 1
ATOM 780 O O . TYR A 1 101 ? -8.692 -4.001 20.583 1.00 58.03 101 TYR A O 1
ATOM 788 N N . GLY A 1 102 ? -9.547 -5.466 22.044 1.00 56.22 102 GLY A N 1
ATOM 789 C CA . GLY A 1 102 ? -8.352 -5.499 22.899 1.00 56.22 102 GLY A CA 1
ATOM 790 C C . GLY A 1 102 ? -8.089 -4.207 23.681 1.00 56.22 102 GLY A C 1
ATOM 791 O O . GLY A 1 102 ? -6.982 -4.013 24.185 1.00 56.22 102 GLY A O 1
ATOM 792 N N . VAL A 1 103 ? -9.089 -3.331 23.798 1.00 53.59 103 VAL A N 1
ATOM 793 C CA . VAL A 1 103 ? -9.059 -2.187 24.712 1.00 53.59 103 VAL A CA 1
ATOM 794 C C . VAL A 1 103 ? -9.631 -2.673 26.041 1.00 53.59 103 VAL A C 1
ATOM 796 O O . VAL A 1 103 ? -10.834 -2.895 26.165 1.00 53.59 103 VAL A O 1
ATOM 799 N N . ARG A 1 104 ? -8.750 -2.923 27.016 1.00 43.78 104 ARG A N 1
ATOM 800 C CA . ARG A 1 104 ? -9.174 -3.091 28.410 1.00 43.78 104 ARG A CA 1
ATOM 801 C C . ARG A 1 104 ? -9.662 -1.730 28.905 1.00 43.78 104 ARG A C 1
ATOM 803 O O . ARG A 1 104 ? -8.920 -0.756 28.789 1.00 43.78 104 ARG A O 1
ATOM 810 N N . ALA A 1 105 ? -10.911 -1.706 29.365 1.00 45.97 105 ALA A N 1
ATOM 811 C CA . ALA A 1 105 ? -11.456 -0.635 30.190 1.00 45.97 105 ALA A CA 1
ATOM 812 C C . ALA A 1 105 ? -10.638 -0.472 31.478 1.00 45.97 105 ALA A C 1
ATOM 814 O O . ALA A 1 105 ? -10.059 -1.492 31.930 1.00 45.97 105 ALA A O 1
#

InterPro domains:
  IPR02281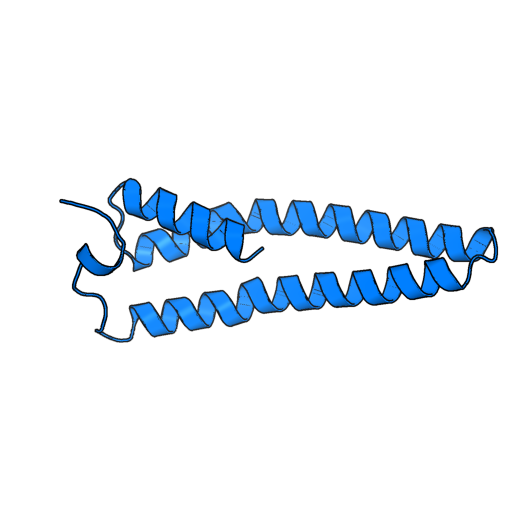3 Protein-export membrane protein SecD/SecF, archaeal and bacterial [PTHR30081] (1-93)
  IPR048634 Protein export membrane protein SecD/SecF, C-terminal [PF02355] (2-89)

pLDDT: mean 82.36, std 12.62, range [43.78, 95.56]